Protein AF-A0A1V1NRA4-F1 (afdb_monomer_lite)

Radius of gyration: 25.92 Å; chains: 1; bounding box: 44×81×34 Å

pLDDT: mean 72.94, std 15.08, range [39.19, 91.0]

Structure (mmCIF, N/CA/C/O backbone):
data_AF-A0A1V1NRA4-F1
#
_entry.id   AF-A0A1V1NRA4-F1
#
loop_
_atom_site.group_PDB
_atom_site.id
_atom_site.type_symbol
_atom_site.label_atom_id
_atom_site.label_alt_id
_atom_site.label_comp_id
_atom_site.label_asym_id
_atom_site.label_entity_id
_atom_site.label_seq_id
_atom_site.pdbx_PDB_ins_code
_atom_site.Cartn_x
_atom_site.Cartn_y
_atom_site.Cartn_z
_atom_site.occupancy
_atom_site.B_iso_or_equiv
_atom_site.auth_seq_id
_atom_site.auth_comp_id
_atom_site.auth_asym_id
_atom_site.auth_atom_id
_atom_site.pdbx_PDB_model_num
ATOM 1 N N . THR A 1 1 ? -20.657 -9.765 4.659 1.00 41.69 1 THR A N 1
ATOM 2 C CA . THR A 1 1 ? -19.260 -9.430 4.984 1.00 41.69 1 THR A CA 1
ATOM 3 C C . THR A 1 1 ? -19.082 -7.950 4.766 1.00 41.69 1 THR A C 1
ATOM 5 O O . THR A 1 1 ? -19.119 -7.512 3.626 1.00 41.69 1 THR A O 1
ATOM 8 N N . THR A 1 2 ? -19.030 -7.167 5.837 1.00 48.69 2 THR A N 1
ATOM 9 C CA . THR A 1 2 ? -18.750 -5.729 5.778 1.00 48.69 2 THR A CA 1
ATOM 10 C C . THR A 1 2 ? -17.312 -5.561 5.282 1.00 48.69 2 THR A C 1
ATOM 12 O O . THR A 1 2 ? -16.370 -5.976 5.954 1.00 48.69 2 THR A O 1
ATOM 15 N N . ASN A 1 3 ? -17.136 -5.058 4.057 1.00 56.88 3 ASN A N 1
ATOM 16 C CA . ASN A 1 3 ? -15.810 -4.787 3.501 1.00 56.88 3 ASN A CA 1
ATOM 17 C C . ASN A 1 3 ? -15.254 -3.523 4.164 1.00 56.88 3 ASN A C 1
ATOM 19 O O . ASN A 1 3 ? -15.446 -2.415 3.675 1.00 56.88 3 ASN A O 1
ATOM 23 N N . ASN A 1 4 ? -14.569 -3.698 5.293 1.00 67.88 4 ASN A N 1
ATOM 24 C CA . ASN A 1 4 ? -13.890 -2.620 6.013 1.00 67.88 4 ASN A CA 1
ATOM 25 C C . ASN A 1 4 ? -12.513 -2.357 5.392 1.00 67.88 4 ASN A C 1
ATOM 27 O O . ASN A 1 4 ? -11.487 -2.511 6.049 1.00 67.88 4 ASN A O 1
ATOM 31 N N . SER A 1 5 ? -12.484 -2.073 4.095 1.00 70.75 5 SER A N 1
ATOM 32 C CA . SER A 1 5 ? -11.264 -1.798 3.338 1.00 70.75 5 SER A CA 1
ATOM 33 C C . SER A 1 5 ? -11.210 -0.329 2.948 1.00 70.75 5 SER A C 1
ATOM 35 O O . SER A 1 5 ? -12.235 0.239 2.571 1.00 70.75 5 SER A O 1
ATOM 37 N N . ILE A 1 6 ? -10.024 0.267 2.985 1.00 70.75 6 ILE A N 1
ATOM 38 C CA . ILE A 1 6 ? -9.804 1.642 2.536 1.00 70.75 6 ILE A CA 1
ATOM 39 C C . ILE A 1 6 ? -9.068 1.661 1.199 1.00 70.75 6 ILE A C 1
ATOM 41 O O . ILE A 1 6 ? -8.288 0.758 0.892 1.00 70.75 6 ILE A O 1
ATOM 45 N N . GLU A 1 7 ? -9.310 2.700 0.409 1.00 78.56 7 GLU A N 1
ATOM 46 C CA . GLU A 1 7 ? -8.533 2.967 -0.795 1.00 78.56 7 GLU A CA 1
ATOM 47 C C . GLU A 1 7 ? -7.232 3.686 -0.424 1.00 78.56 7 GLU A C 1
ATOM 49 O O . GLU A 1 7 ? -7.224 4.655 0.338 1.00 78.56 7 GLU A O 1
ATOM 54 N N . LEU A 1 8 ? -6.125 3.194 -0.963 1.00 69.94 8 LEU A N 1
ATOM 55 C CA . LEU A 1 8 ? -4.792 3.748 -0.800 1.00 69.94 8 LEU A CA 1
ATOM 56 C C . LEU A 1 8 ? -4.343 4.305 -2.152 1.00 69.94 8 LEU A C 1
ATOM 58 O O . LEU A 1 8 ? -4.132 3.543 -3.097 1.00 69.94 8 LEU A O 1
ATOM 62 N N . THR A 1 9 ? -4.184 5.625 -2.243 1.00 73.00 9 THR A N 1
ATOM 63 C CA . THR A 1 9 ? -3.549 6.280 -3.394 1.00 73.00 9 THR A CA 1
ATOM 64 C C . THR A 1 9 ? -2.052 6.377 -3.149 1.00 73.00 9 THR A C 1
ATOM 66 O O . THR A 1 9 ? -1.624 6.826 -2.083 1.00 73.00 9 THR A O 1
ATOM 69 N N . MET A 1 10 ? -1.245 5.953 -4.119 1.00 68.81 10 MET A N 1
ATOM 70 C CA . MET A 1 10 ? 0.206 5.888 -3.954 1.00 68.81 10 MET A CA 1
ATOM 71 C C . MET A 1 10 ? 0.943 6.560 -5.107 1.00 68.81 10 MET A C 1
ATOM 73 O O . MET A 1 10 ? 0.528 6.487 -6.257 1.00 68.81 10 MET A O 1
ATOM 77 N N . GLU A 1 11 ? 2.089 7.170 -4.812 1.00 67.69 11 GLU A N 1
ATOM 78 C CA . GLU A 1 11 ? 2.968 7.770 -5.822 1.00 67.69 11 GLU A CA 1
ATOM 79 C C . GLU A 1 11 ? 4.388 7.185 -5.764 1.00 67.69 11 GLU A C 1
ATOM 81 O O . GLU A 1 11 ? 5.350 7.921 -5.545 1.00 67.69 11 GLU A O 1
ATOM 86 N N . PRO A 1 12 ? 4.576 5.864 -5.940 1.00 64.12 12 PRO A N 1
ATOM 87 C CA . PRO A 1 12 ? 5.920 5.339 -6.092 1.00 64.12 12 PRO A CA 1
ATOM 88 C C . PRO A 1 12 ? 6.439 5.753 -7.475 1.00 64.12 12 PRO A C 1
ATOM 90 O O . PRO A 1 12 ? 5.897 5.328 -8.495 1.00 64.12 12 PRO A O 1
ATOM 93 N N . SER A 1 13 ? 7.458 6.613 -7.528 1.00 66.06 13 SER A N 1
ATOM 94 C CA . SER A 1 13 ? 8.048 7.056 -8.799 1.00 66.06 13 SER A CA 1
ATOM 95 C C . SER A 1 13 ? 8.687 5.903 -9.574 1.00 66.06 13 SER A C 1
ATOM 97 O O . SER A 1 13 ? 8.600 5.893 -10.798 1.00 66.06 13 SER A O 1
ATOM 99 N N . ASP A 1 14 ? 9.255 4.923 -8.860 1.00 73.75 14 ASP A N 1
ATOM 100 C CA . ASP A 1 14 ? 10.144 3.906 -9.440 1.00 73.75 14 ASP A CA 1
ATOM 101 C C . ASP A 1 14 ? 9.870 2.468 -8.952 1.00 73.75 14 ASP A C 1
ATOM 103 O O . ASP A 1 14 ? 10.647 1.558 -9.238 1.00 73.75 14 ASP A O 1
ATOM 107 N N . ALA A 1 15 ? 8.793 2.231 -8.194 1.00 81.75 15 ALA A N 1
ATOM 108 C CA . ALA A 1 15 ? 8.470 0.876 -7.744 1.00 81.75 15 ALA A CA 1
ATOM 109 C C . ALA A 1 15 ? 7.729 0.088 -8.833 1.00 81.75 15 ALA A C 1
ATOM 111 O O . ALA A 1 15 ? 6.862 0.624 -9.519 1.00 81.75 15 ALA A O 1
ATOM 112 N N . ASP A 1 16 ? 8.049 -1.199 -8.939 1.00 86.44 16 ASP A N 1
ATOM 113 C CA . ASP A 1 16 ? 7.441 -2.153 -9.875 1.00 86.44 16 ASP A CA 1
ATOM 114 C C . ASP A 1 16 ? 6.417 -3.048 -9.162 1.00 86.44 16 ASP A C 1
ATOM 116 O O . ASP A 1 16 ? 5.312 -3.302 -9.652 1.00 86.44 16 ASP A O 1
ATOM 120 N N . GLN A 1 17 ? 6.768 -3.472 -7.947 1.00 90.88 17 GLN A N 1
ATOM 121 C CA . GLN A 1 17 ? 5.946 -4.334 -7.117 1.00 90.88 17 GLN A CA 1
ATOM 122 C C . GLN A 1 17 ? 5.589 -3.660 -5.798 1.00 90.88 17 GLN A C 1
ATOM 124 O O . GLN A 1 17 ? 6.332 -2.846 -5.242 1.00 90.88 17 GLN A O 1
ATOM 129 N N . ILE A 1 18 ? 4.446 -4.068 -5.272 1.00 89.94 18 ILE A N 1
ATOM 130 C CA . ILE A 1 18 ? 3.896 -3.603 -4.016 1.00 89.94 18 ILE A CA 1
ATOM 131 C C . ILE A 1 18 ? 3.384 -4.765 -3.179 1.00 89.94 18 ILE A C 1
ATOM 133 O O . ILE A 1 18 ? 2.929 -5.785 -3.693 1.00 89.94 18 ILE A O 1
ATOM 137 N N . CYS A 1 19 ? 3.429 -4.586 -1.870 1.00 91.00 19 CYS A N 1
ATOM 138 C CA . CYS A 1 19 ? 2.836 -5.490 -0.916 1.00 91.00 19 CYS A CA 1
ATOM 139 C C . CYS A 1 19 ? 2.266 -4.718 0.269 1.00 91.00 19 CYS A C 1
ATOM 141 O O . CYS A 1 19 ? 2.879 -3.770 0.759 1.00 91.00 19 CYS A O 1
ATOM 143 N N . ILE A 1 20 ? 1.086 -5.132 0.722 1.00 89.94 20 ILE A N 1
ATOM 144 C CA . ILE A 1 20 ? 0.384 -4.515 1.844 1.00 89.94 20 ILE A CA 1
ATOM 145 C C . ILE A 1 20 ? 0.306 -5.542 2.969 1.00 89.94 20 ILE A C 1
ATOM 147 O O . ILE A 1 20 ? -0.224 -6.637 2.784 1.00 89.94 20 ILE A O 1
ATOM 151 N N . LEU A 1 21 ? 0.820 -5.173 4.136 1.00 90.50 21 LEU A N 1
ATOM 152 C CA . LEU A 1 21 ? 0.760 -5.958 5.360 1.00 90.50 21 LEU A CA 1
ATOM 153 C C . LEU A 1 21 ? -0.075 -5.215 6.404 1.00 90.50 21 LEU A C 1
ATOM 155 O O . LEU A 1 21 ? -0.029 -3.988 6.502 1.00 90.50 21 LEU A O 1
ATOM 159 N N . LEU A 1 22 ? -0.828 -5.968 7.201 1.00 89.94 22 LEU A N 1
ATOM 160 C CA . LEU A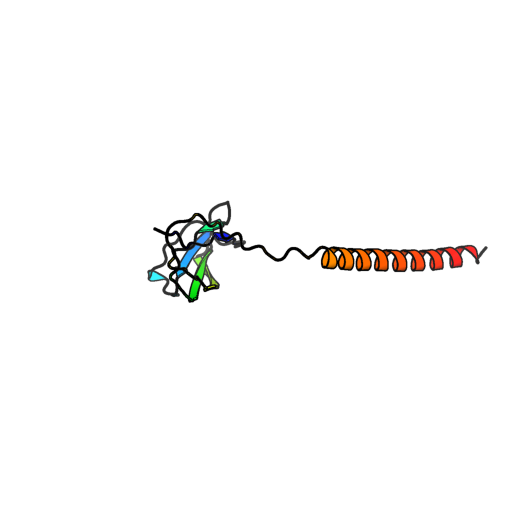 1 22 ? -1.682 -5.435 8.257 1.00 89.94 22 LEU A CA 1
ATOM 161 C C . LEU A 1 22 ? -1.157 -5.880 9.622 1.00 89.94 22 LEU A C 1
ATOM 163 O O . LEU A 1 22 ? -0.986 -7.075 9.853 1.00 89.94 22 LEU A O 1
ATOM 167 N N . ASN A 1 23 ? -0.918 -4.926 10.521 1.00 87.56 23 ASN A N 1
ATOM 168 C CA . ASN A 1 23 ? -0.438 -5.131 11.894 1.00 87.56 23 ASN A CA 1
ATOM 169 C C . ASN A 1 23 ? 0.859 -5.957 11.993 1.00 87.56 23 ASN A C 1
ATOM 171 O O . ASN A 1 23 ? 1.158 -6.542 13.033 1.00 87.56 23 ASN A O 1
ATOM 175 N N . THR A 1 24 ? 1.626 -6.037 10.905 1.00 87.50 24 THR A N 1
ATOM 176 C CA . THR A 1 24 ? 2.872 -6.795 10.835 1.00 87.50 24 THR A CA 1
ATOM 177 C C . THR A 1 24 ? 3.806 -6.230 9.776 1.00 87.50 24 THR A C 1
ATOM 179 O O . THR A 1 24 ? 3.371 -5.657 8.778 1.00 87.50 24 THR A O 1
ATOM 182 N N . THR A 1 25 ? 5.100 -6.440 9.985 1.00 87.62 25 THR A N 1
ATOM 183 C CA . THR A 1 25 ? 6.176 -6.149 9.031 1.00 87.62 25 THR A CA 1
ATOM 184 C C . THR A 1 25 ? 6.845 -7.423 8.512 1.00 87.62 25 THR A C 1
ATOM 186 O O . THR A 1 25 ? 7.881 -7.347 7.851 1.00 87.62 25 THR A O 1
ATOM 189 N N . ASN A 1 26 ? 6.282 -8.603 8.809 1.00 89.88 26 ASN A N 1
ATOM 190 C CA . ASN A 1 26 ? 6.831 -9.867 8.333 1.00 89.88 26 ASN A CA 1
ATOM 191 C C . ASN A 1 26 ? 6.707 -9.965 6.804 1.00 89.88 26 ASN A C 1
ATOM 193 O O . ASN A 1 26 ? 5.617 -10.125 6.266 1.00 89.88 26 ASN A O 1
ATOM 197 N N . GLN A 1 27 ? 7.837 -9.900 6.104 1.00 88.19 27 GLN A N 1
ATOM 198 C CA . GLN A 1 27 ? 7.876 -9.945 4.643 1.00 88.19 27 GLN A CA 1
ATOM 199 C C . GLN A 1 27 ? 7.624 -11.348 4.072 1.00 88.19 27 GLN A C 1
ATOM 201 O O . GLN A 1 27 ? 7.396 -11.481 2.876 1.00 88.19 27 GLN A O 1
ATOM 206 N N . GLU A 1 28 ? 7.630 -12.403 4.887 1.00 88.75 28 GLU A N 1
ATOM 207 C CA . GLU A 1 28 ? 7.318 -13.761 4.418 1.00 88.75 28 GLU A CA 1
ATOM 208 C C . GLU A 1 28 ? 5.830 -13.935 4.097 1.00 88.75 28 GLU A C 1
ATOM 210 O O . GLU A 1 28 ? 5.466 -14.736 3.239 1.00 88.75 28 GLU A O 1
ATOM 215 N N . THR A 1 29 ? 4.957 -13.159 4.747 1.00 86.94 29 THR A N 1
ATOM 216 C CA . THR A 1 29 ? 3.507 -13.166 4.484 1.00 86.94 29 THR A CA 1
ATOM 217 C C . THR A 1 29 ? 3.118 -12.243 3.329 1.00 86.94 29 THR A C 1
ATOM 219 O O . THR A 1 29 ? 1.938 -12.021 3.056 1.00 86.94 29 THR A O 1
ATOM 222 N N . CYS A 1 30 ? 4.117 -11.683 2.656 1.00 90.06 30 CYS A N 1
ATOM 223 C CA . CYS A 1 30 ? 3.958 -10.646 1.667 1.00 90.06 30 CYS A CA 1
ATOM 224 C C . CYS A 1 30 ? 3.521 -11.229 0.325 1.00 90.06 30 CYS A C 1
ATOM 226 O O . CYS A 1 30 ? 4.262 -11.957 -0.337 1.00 90.06 30 CYS A O 1
ATOM 228 N N . ASN A 1 31 ? 2.307 -10.879 -0.091 1.00 89.69 31 ASN A N 1
ATOM 229 C CA . ASN A 1 31 ? 1.806 -11.210 -1.415 1.00 89.69 31 ASN A CA 1
ATOM 230 C C . ASN A 1 31 ? 2.125 -10.057 -2.372 1.00 89.69 31 ASN A C 1
ATOM 232 O O . ASN A 1 31 ? 1.362 -9.094 -2.459 1.00 89.69 31 ASN A O 1
ATOM 236 N N . TRP A 1 32 ? 3.281 -10.139 -3.031 1.00 90.88 32 TRP A N 1
ATOM 237 C CA . TRP A 1 32 ? 3.743 -9.126 -3.978 1.00 90.88 32 TRP A CA 1
ATOM 238 C C . TRP A 1 32 ? 2.843 -9.056 -5.209 1.00 90.88 32 TRP A C 1
ATOM 240 O O . TRP A 1 32 ? 2.557 -10.066 -5.851 1.00 90.88 32 TRP A O 1
ATOM 250 N N . GLN A 1 33 ? 2.436 -7.843 -5.557 1.00 90.38 33 GLN A N 1
ATOM 251 C CA . GLN A 1 33 ? 1.576 -7.543 -6.694 1.00 90.38 33 GLN A CA 1
ATOM 252 C C . GLN A 1 33 ? 2.230 -6.468 -7.552 1.00 90.38 33 GLN A C 1
ATOM 254 O O . GLN A 1 33 ? 2.950 -5.615 -7.040 1.00 90.38 33 GLN A O 1
ATOM 259 N N . THR A 1 34 ? 1.982 -6.492 -8.856 1.00 89.56 34 THR A N 1
ATOM 260 C CA . THR A 1 34 ? 2.372 -5.387 -9.737 1.00 89.56 34 THR A CA 1
ATOM 261 C C . THR A 1 34 ? 1.536 -4.155 -9.407 1.00 89.56 34 THR A C 1
ATOM 263 O O . THR A 1 34 ? 0.347 -4.268 -9.100 1.00 89.56 34 THR A O 1
ATOM 266 N N . ILE A 1 35 ? 2.149 -2.976 -9.466 1.00 85.19 35 ILE A N 1
ATOM 267 C CA . ILE A 1 35 ? 1.440 -1.723 -9.197 1.00 85.19 35 ILE A CA 1
ATOM 268 C C . ILE A 1 35 ? 0.432 -1.448 -10.329 1.00 85.19 35 ILE A C 1
ATOM 270 O O . ILE A 1 35 ? 0.826 -1.419 -11.496 1.00 85.19 35 ILE A O 1
ATOM 274 N N . PRO A 1 36 ? -0.865 -1.244 -10.02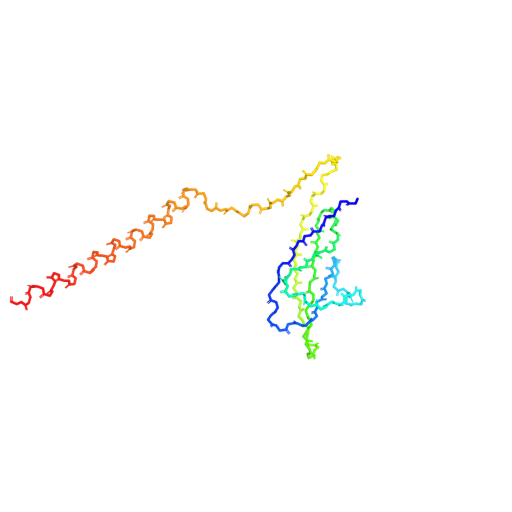2 1.00 82.69 36 PRO A N 1
ATOM 275 C CA . PRO A 1 36 ? -1.868 -0.952 -11.041 1.00 82.69 36 PRO A CA 1
ATOM 276 C C . PRO A 1 36 ? -1.664 0.447 -11.636 1.00 82.69 36 PRO A C 1
ATOM 278 O O . PRO A 1 36 ? -1.268 1.378 -10.933 1.00 82.69 36 PRO A O 1
ATOM 281 N N . GLU A 1 37 ? -2.014 0.630 -12.913 1.00 79.00 37 GLU A N 1
ATOM 282 C CA . GLU A 1 37 ? -1.911 1.929 -13.604 1.00 79.00 37 GLU A CA 1
ATOM 283 C C . GLU A 1 37 ? -2.714 3.041 -12.912 1.00 79.00 37 GLU A C 1
ATOM 285 O O . GLU A 1 37 ? -2.298 4.198 -12.914 1.00 79.00 37 GLU A O 1
ATOM 290 N N . SER A 1 38 ? -3.838 2.690 -12.274 1.00 78.81 38 SER A N 1
ATOM 291 C CA . SER A 1 38 ? -4.663 3.627 -11.503 1.00 78.81 38 SER A CA 1
ATOM 292 C C . SER A 1 38 ? -3.964 4.162 -10.254 1.00 78.81 38 SER A C 1
ATOM 294 O O . SER A 1 38 ? -4.405 5.166 -9.702 1.00 78.81 38 SER A O 1
ATOM 296 N N . ARG A 1 39 ? -2.895 3.493 -9.794 1.00 76.62 39 ARG A N 1
ATOM 297 C CA . ARG A 1 39 ? -2.187 3.763 -8.532 1.00 76.62 39 ARG A CA 1
ATOM 298 C C . ARG A 1 39 ? -3.085 3.762 -7.293 1.00 76.62 39 ARG A C 1
ATOM 300 O O . ARG A 1 39 ? -2.757 4.366 -6.270 1.00 76.62 39 ARG A O 1
ATOM 307 N N . THR A 1 40 ? -4.209 3.062 -7.393 1.00 77.62 40 THR A N 1
ATOM 308 C CA . THR A 1 40 ? -5.187 2.882 -6.326 1.00 77.62 40 THR A CA 1
ATOM 309 C C . THR A 1 40 ? -5.238 1.412 -5.943 1.00 77.62 40 THR A C 1
ATOM 311 O O . THR A 1 40 ? -5.358 0.533 -6.798 1.00 77.62 40 THR A O 1
ATOM 314 N N . LEU A 1 41 ? -5.100 1.136 -4.649 1.00 78.69 41 LEU A N 1
ATOM 315 C CA . LEU A 1 41 ? -5.128 -0.213 -4.090 1.00 78.69 41 LEU A CA 1
ATOM 316 C C . LEU A 1 41 ? -6.117 -0.269 -2.936 1.00 78.69 41 LEU A C 1
ATOM 318 O O . LEU A 1 41 ? -6.225 0.669 -2.152 1.00 78.69 41 LEU A O 1
ATOM 322 N N . ILE A 1 42 ? -6.817 -1.389 -2.818 1.00 79.31 42 ILE A N 1
ATOM 323 C CA . ILE A 1 42 ? -7.744 -1.632 -1.717 1.00 79.31 42 ILE A CA 1
ATOM 324 C C . ILE A 1 42 ? -6.992 -2.352 -0.600 1.00 79.31 42 ILE A C 1
ATOM 326 O O . ILE A 1 42 ? -6.347 -3.376 -0.838 1.00 79.31 42 ILE A O 1
ATOM 330 N N . SER A 1 43 ? -7.053 -1.812 0.617 1.00 79.44 43 SER A N 1
ATOM 331 C CA . SER A 1 43 ? -6.441 -2.451 1.780 1.00 79.44 43 SER A CA 1
ATOM 332 C C . SER A 1 43 ? -7.119 -3.791 2.100 1.00 79.44 43 SER A C 1
ATOM 334 O O . SER A 1 43 ? -8.307 -3.970 1.818 1.00 79.44 43 SER A O 1
ATOM 336 N N . PRO A 1 44 ? -6.421 -4.718 2.781 1.00 78.12 44 PRO A N 1
ATOM 337 C CA . PRO A 1 44 ? -7.076 -5.841 3.442 1.00 78.12 44 PRO A CA 1
ATOM 338 C C . PRO A 1 44 ? -8.179 -5.368 4.401 1.00 78.12 44 PRO A C 1
ATOM 340 O O . PRO A 1 44 ? -8.176 -4.215 4.846 1.00 78.12 44 PRO A O 1
ATOM 343 N N . THR A 1 45 ? -9.110 -6.265 4.733 1.00 83.31 45 THR A N 1
ATOM 344 C CA . THR A 1 45 ? -10.184 -5.988 5.694 1.00 83.31 45 THR A CA 1
ATOM 345 C C . THR A 1 45 ? -9.600 -5.613 7.053 1.00 83.31 45 THR A C 1
ATOM 347 O O . THR A 1 45 ? -8.841 -6.381 7.645 1.00 83.31 45 THR A O 1
ATOM 350 N N . LEU A 1 46 ? -9.970 -4.435 7.544 1.00 83.62 46 LEU A N 1
ATOM 351 C CA . LEU A 1 46 ? -9.523 -3.898 8.820 1.00 83.62 46 LEU A CA 1
ATOM 352 C C . LEU A 1 46 ? -10.390 -4.443 9.965 1.00 83.62 46 LEU A C 1
ATOM 354 O O . LEU A 1 46 ? -11.611 -4.586 9.832 1.00 83.62 46 LEU A O 1
ATOM 358 N N . SER A 1 47 ? -9.752 -4.751 11.095 1.00 81.94 47 SER A N 1
ATOM 359 C CA . SER A 1 47 ? -10.447 -5.108 12.338 1.00 81.94 47 SER A CA 1
ATOM 360 C C . SER A 1 47 ? -10.955 -3.861 13.062 1.00 81.94 47 SER A C 1
ATOM 362 O O . SER A 1 47 ? -10.452 -2.767 12.831 1.00 81.94 47 SER A O 1
ATOM 364 N N . THR A 1 48 ? -11.925 -3.999 13.967 1.00 82.00 48 THR A N 1
ATOM 365 C CA . THR A 1 48 ? -12.324 -2.885 14.842 1.00 82.00 48 THR A CA 1
ATOM 366 C C . THR A 1 48 ? -11.141 -2.400 15.682 1.00 82.00 48 THR A C 1
ATOM 368 O O . THR A 1 48 ? -10.394 -3.209 16.233 1.00 82.00 48 THR A O 1
ATOM 371 N N . GLY A 1 49 ? -11.006 -1.084 15.821 1.00 80.25 49 GLY A N 1
ATOM 372 C CA . GLY A 1 49 ? -9.950 -0.423 16.577 1.00 80.25 49 GLY A CA 1
ATOM 373 C C . GLY A 1 49 ? -8.776 0.016 15.703 1.00 80.25 49 GLY A C 1
ATOM 374 O O . GLY A 1 49 ? -8.930 0.331 14.522 1.00 80.25 49 GLY A O 1
ATOM 375 N N . ASN A 1 50 ? -7.592 0.074 16.308 1.00 84.38 50 ASN A N 1
ATOM 376 C CA . ASN A 1 50 ? -6.384 0.551 15.646 1.00 84.38 50 ASN A CA 1
ATOM 377 C C . ASN A 1 50 ? -5.781 -0.524 14.747 1.00 84.38 50 ASN A C 1
ATOM 379 O O . ASN A 1 50 ? -5.415 -1.605 15.204 1.00 84.38 50 ASN A O 1
ATOM 383 N N . ASN A 1 51 ? -5.614 -0.174 13.479 1.00 85.12 51 ASN A N 1
ATOM 384 C CA . ASN A 1 51 ? -4.945 -0.983 12.480 1.00 85.12 51 ASN A CA 1
ATOM 385 C C . ASN A 1 51 ? -3.728 -0.229 11.959 1.00 85.12 51 ASN A C 1
ATOM 387 O O . ASN A 1 51 ? -3.816 0.938 11.583 1.00 85.12 51 ASN A O 1
ATOM 391 N N . GLN A 1 52 ? -2.594 -0.905 11.902 1.00 88.88 52 GLN A N 1
ATOM 392 C CA . GLN A 1 52 ? -1.382 -0.389 11.300 1.00 88.88 52 GLN A CA 1
ATOM 393 C C . GLN A 1 52 ? -1.188 -1.040 9.936 1.00 88.88 52 GLN A C 1
ATOM 395 O O . GLN A 1 52 ? -0.978 -2.246 9.827 1.00 88.88 52 GLN A O 1
ATOM 400 N N . ILE A 1 53 ? -1.265 -0.237 8.885 1.00 89.50 53 ILE A N 1
ATOM 401 C CA . ILE A 1 53 ? -1.014 -0.675 7.518 1.00 89.50 53 ILE A CA 1
ATOM 402 C C . ILE A 1 53 ? 0.454 -0.409 7.213 1.00 89.50 53 ILE A C 1
ATOM 404 O O . ILE A 1 53 ? 0.937 0.711 7.383 1.00 89.50 53 ILE A O 1
ATOM 408 N N . HIS A 1 54 ? 1.152 -1.430 6.736 1.00 89.88 54 HIS A N 1
ATOM 409 C CA . HIS A 1 54 ? 2.501 -1.327 6.203 1.00 89.88 54 HIS A CA 1
ATOM 410 C C . HIS A 1 54 ? 2.459 -1.592 4.705 1.00 89.88 54 HIS A C 1
ATOM 412 O O . HIS A 1 54 ? 1.863 -2.565 4.250 1.00 89.88 54 HIS A O 1
ATOM 418 N N . VAL A 1 55 ? 3.106 -0.728 3.939 1.00 88.88 55 VAL A N 1
ATOM 419 C CA . VAL A 1 55 ? 3.212 -0.845 2.490 1.00 88.88 55 VAL A CA 1
ATOM 420 C C . VAL A 1 55 ? 4.681 -0.984 2.150 1.00 88.88 55 VAL A C 1
ATOM 422 O O . VAL A 1 55 ? 5.480 -0.119 2.506 1.00 88.88 55 VAL A O 1
ATOM 425 N N . LEU A 1 56 ? 5.028 -2.070 1.470 1.00 90.19 56 LEU A N 1
ATOM 426 C CA . LEU A 1 56 ? 6.358 -2.298 0.932 1.00 90.19 56 LEU A CA 1
ATOM 427 C C . LEU A 1 56 ? 6.339 -2.069 -0.572 1.00 90.19 56 LEU A C 1
ATOM 429 O O . LEU A 1 56 ? 5.455 -2.556 -1.274 1.00 90.19 56 LEU A O 1
ATOM 433 N N . PHE A 1 57 ? 7.347 -1.358 -1.049 1.00 89.69 57 PHE A N 1
ATOM 434 C CA . PHE A 1 57 ? 7.587 -1.073 -2.452 1.00 89.69 57 PHE A CA 1
ATOM 435 C C . PHE A 1 57 ? 8.878 -1.756 -2.861 1.00 89.69 57 PHE A C 1
ATOM 437 O O . PHE A 1 57 ? 9.864 -1.669 -2.129 1.00 89.69 57 PHE A O 1
ATOM 444 N N . LYS A 1 58 ? 8.883 -2.401 -4.021 1.00 90.94 58 LYS A N 1
ATOM 445 C CA . LYS A 1 58 ? 10.071 -3.030 -4.587 1.00 90.94 58 LYS A CA 1
ATOM 446 C C . LYS A 1 58 ? 10.244 -2.582 -6.029 1.00 90.94 58 LYS A C 1
ATOM 448 O O . LYS A 1 58 ? 9.300 -2.652 -6.813 1.00 90.94 58 LYS A O 1
ATOM 453 N N . ASP A 1 59 ? 11.428 -2.091 -6.367 1.00 88.69 59 ASP A N 1
ATOM 454 C CA . ASP A 1 59 ? 11.756 -1.709 -7.742 1.00 88.69 59 ASP A CA 1
ATOM 455 C C . ASP A 1 59 ? 12.228 -2.915 -8.578 1.00 88.69 59 ASP A C 1
ATOM 457 O O . ASP A 1 59 ? 12.434 -4.021 -8.066 1.00 88.69 59 ASP A O 1
ATOM 461 N N . MET A 1 60 ? 12.428 -2.698 -9.880 1.00 87.00 60 MET A N 1
ATOM 462 C CA . MET A 1 60 ? 12.940 -3.732 -10.792 1.00 87.00 60 MET A CA 1
ATOM 463 C C . MET A 1 60 ? 14.356 -4.216 -10.438 1.00 87.00 60 MET A C 1
ATOM 465 O O . MET A 1 60 ? 14.730 -5.334 -10.791 1.00 87.00 60 MET A O 1
ATOM 469 N N . ALA A 1 61 ? 15.153 -3.386 -9.759 1.00 88.00 61 ALA A N 1
ATOM 470 C CA . ALA A 1 61 ? 16.492 -3.740 -9.291 1.00 88.00 61 ALA A CA 1
ATOM 471 C C . ALA A 1 61 ? 16.462 -4.535 -7.969 1.00 88.00 61 ALA A C 1
ATOM 473 O O . ALA A 1 61 ? 17.496 -5.033 -7.524 1.00 88.00 61 ALA A O 1
ATOM 474 N N . GLY A 1 62 ? 15.284 -4.690 -7.359 1.00 85.56 62 GLY A N 1
ATOM 475 C CA . GLY A 1 62 ? 15.078 -5.372 -6.089 1.00 85.56 62 GLY A CA 1
ATOM 476 C C . GLY A 1 62 ? 15.312 -4.501 -4.853 1.00 85.56 62 GLY A C 1
ATOM 477 O O . GLY A 1 62 ? 15.285 -5.043 -3.745 1.00 85.56 62 GLY A O 1
ATOM 478 N N . ASN A 1 63 ? 15.514 -3.188 -4.997 1.00 86.38 63 ASN A N 1
ATOM 479 C CA . ASN A 1 63 ? 15.574 -2.283 -3.853 1.00 86.38 63 ASN A CA 1
ATOM 480 C C . ASN A 1 63 ? 14.186 -2.168 -3.227 1.00 86.38 63 ASN A C 1
ATOM 482 O O . ASN A 1 63 ? 13.180 -2.067 -3.930 1.00 86.38 63 ASN A O 1
ATOM 486 N N . MET A 1 64 ? 14.143 -2.164 -1.896 1.00 89.62 64 MET A N 1
ATOM 487 C CA . MET A 1 64 ? 12.899 -2.113 -1.138 1.00 89.62 64 MET A CA 1
ATOM 488 C C . MET A 1 64 ? 12.794 -0.829 -0.323 1.00 89.62 64 MET A C 1
ATOM 490 O O . MET A 1 64 ? 13.764 -0.393 0.296 1.00 89.62 64 MET A O 1
ATOM 494 N N . ASN A 1 65 ? 11.595 -0.257 -0.285 1.00 86.94 65 ASN A N 1
ATOM 495 C CA . ASN A 1 65 ? 11.238 0.852 0.591 1.00 86.94 65 ASN A CA 1
ATOM 496 C C . ASN A 1 65 ? 9.932 0.525 1.328 1.00 86.94 65 ASN A C 1
ATOM 498 O O . ASN A 1 65 ? 9.150 -0.305 0.863 1.00 86.94 65 ASN A O 1
ATOM 502 N N . GLN A 1 66 ? 9.689 1.160 2.471 1.00 87.75 66 GLN A N 1
ATOM 503 C CA . GLN A 1 66 ? 8.491 0.931 3.271 1.00 87.75 66 GLN A CA 1
ATOM 504 C C . GLN A 1 66 ? 7.843 2.241 3.717 1.00 87.75 66 GLN A C 1
ATOM 506 O O . GLN A 1 66 ? 8.522 3.201 4.081 1.00 87.75 66 GLN A O 1
ATOM 511 N N . ALA A 1 67 ? 6.518 2.242 3.758 1.00 86.44 67 ALA A N 1
ATOM 512 C CA . ALA A 1 67 ? 5.705 3.277 4.377 1.00 86.44 67 ALA A CA 1
ATOM 513 C C . ALA A 1 67 ? 4.710 2.626 5.342 1.00 86.44 67 ALA A C 1
ATOM 515 O O . ALA A 1 67 ? 4.349 1.460 5.182 1.00 86.44 67 ALA A O 1
ATOM 516 N N . SER A 1 68 ? 4.258 3.364 6.351 1.00 87.56 68 SER A N 1
ATOM 517 C CA . SER A 1 68 ? 3.212 2.887 7.251 1.00 87.56 68 SER A CA 1
ATOM 518 C C . SER A 1 68 ? 2.199 3.973 7.573 1.00 87.56 68 SER A C 1
ATOM 520 O O . SER A 1 68 ? 2.510 5.166 7.561 1.00 87.56 68 SER A O 1
ATOM 522 N N . HIS A 1 69 ? 0.970 3.547 7.844 1.00 85.56 69 HIS A N 1
ATOM 523 C CA . HIS A 1 69 ? -0.124 4.429 8.212 1.00 85.56 69 HIS A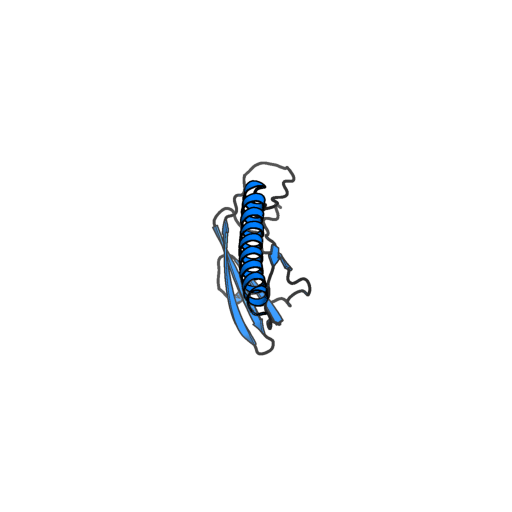 CA 1
ATOM 524 C C . HIS A 1 69 ? -1.022 3.762 9.251 1.00 85.56 69 HIS A C 1
ATOM 526 O O . HIS A 1 69 ? -1.312 2.570 9.154 1.00 85.56 69 HIS A O 1
ATOM 532 N N . ASN A 1 70 ? -1.467 4.534 10.240 1.00 84.56 70 ASN A N 1
ATOM 533 C CA . ASN A 1 70 ? -2.378 4.054 11.270 1.00 84.56 70 ASN A CA 1
ATOM 534 C C . ASN A 1 70 ? -3.801 4.462 10.899 1.00 84.56 70 ASN A C 1
ATOM 536 O O . ASN A 1 70 ? -4.054 5.629 10.610 1.00 84.56 70 ASN A O 1
ATOM 540 N N . VAL A 1 71 ? -4.716 3.502 10.937 1.00 83.56 71 VAL A N 1
ATOM 541 C CA . VAL A 1 71 ? -6.128 3.678 10.609 1.00 83.56 71 VAL A CA 1
ATOM 542 C C . VAL A 1 71 ? -6.952 3.164 11.778 1.00 83.56 71 VAL A C 1
ATOM 544 O O . VAL A 1 71 ? -6.832 2.005 12.174 1.00 83.56 71 VAL A O 1
ATOM 547 N N . GLU A 1 72 ? -7.790 4.027 12.334 1.00 82.25 72 GLU A N 1
ATOM 548 C CA . GLU A 1 72 ? -8.752 3.652 13.364 1.00 82.25 72 GLU A CA 1
ATOM 549 C C . GLU A 1 72 ? -10.086 3.298 12.696 1.00 82.25 72 GLU A C 1
ATOM 551 O O . GLU A 1 72 ? -10.680 4.120 11.995 1.00 82.25 72 GLU A O 1
ATOM 556 N N . CYS A 1 73 ? -10.544 2.058 12.880 1.00 77.69 73 CYS A N 1
ATOM 557 C CA . CYS A 1 73 ? -11.807 1.565 12.338 1.00 77.69 73 CYS A CA 1
ATOM 558 C C . CYS A 1 73 ? -12.836 1.380 13.449 1.00 77.69 73 CYS A C 1
ATOM 560 O O . CYS A 1 73 ? -12.726 0.467 14.265 1.00 77.69 73 CYS A O 1
ATOM 562 N N . ASN A 1 74 ? -13.887 2.194 13.433 1.00 75.19 74 ASN A N 1
ATOM 563 C CA . ASN A 1 74 ? -15.022 2.040 14.335 1.00 75.19 74 ASN A CA 1
ATOM 564 C C . ASN A 1 74 ? -16.125 1.249 13.631 1.00 75.19 74 ASN A C 1
ATOM 566 O O . ASN A 1 74 ? -16.882 1.805 12.839 1.00 75.19 74 ASN A O 1
ATOM 570 N N . LEU A 1 75 ? -16.199 -0.056 13.904 1.00 66.69 75 LEU A N 1
ATOM 571 C CA . LEU A 1 75 ? -17.342 -0.872 13.504 1.00 66.69 75 LEU A CA 1
ATOM 572 C C . LEU A 1 75 ? -18.436 -0.674 14.550 1.00 66.69 75 LEU A C 1
ATOM 574 O O . LEU A 1 75 ? -18.377 -1.269 15.624 1.00 66.69 75 LEU A O 1
ATOM 578 N N . SER A 1 76 ? -19.399 0.202 14.265 1.00 61.41 76 SER A N 1
ATOM 579 C CA . SER A 1 76 ? -20.654 0.211 15.011 1.00 61.41 76 SER A CA 1
ATOM 580 C C . SER A 1 76 ? -21.382 -1.093 14.705 1.00 61.41 76 SER A C 1
ATOM 582 O O . SER A 1 76 ? -21.640 -1.410 13.543 1.00 61.41 76 SER A O 1
ATOM 584 N N . GLU A 1 77 ? -21.661 -1.869 15.747 1.00 55.44 77 GLU A N 1
ATOM 585 C CA . GLU A 1 77 ? -22.470 -3.083 15.693 1.00 55.44 77 GLU A CA 1
ATOM 586 C C . GLU A 1 77 ? -23.941 -2.682 15.514 1.00 55.44 77 GLU A C 1
ATOM 588 O O . GLU A 1 77 ? -24.755 -2.844 16.409 1.00 55.44 77 GLU A O 1
ATOM 593 N N . ASP A 1 78 ? -24.262 -2.088 14.367 1.00 47.25 78 ASP A N 1
ATOM 594 C CA . ASP A 1 78 ? -25.627 -1.782 13.964 1.00 47.25 78 ASP A CA 1
ATOM 595 C C . ASP A 1 78 ? -25.891 -2.448 12.615 1.00 47.25 78 ASP A C 1
ATOM 597 O O . ASP A 1 78 ? -25.139 -2.317 11.644 1.00 47.25 78 ASP A O 1
ATOM 601 N N . GLU A 1 79 ? -26.956 -3.241 12.601 1.00 48.56 79 GLU A N 1
ATOM 602 C CA . GLU A 1 79 ? -27.458 -3.960 11.446 1.00 48.56 79 GLU A CA 1
ATOM 603 C C . GLU A 1 79 ? -27.651 -3.044 10.227 1.00 48.56 79 GLU A C 1
ATOM 605 O O . GLU A 1 79 ? -28.091 -1.903 10.336 1.00 48.56 79 GLU A O 1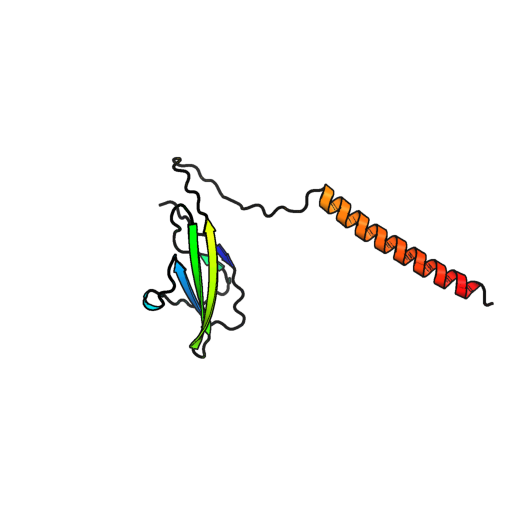
ATOM 610 N N . ALA A 1 80 ? -27.361 -3.603 9.049 1.00 47.75 80 ALA A N 1
ATOM 611 C CA . ALA A 1 80 ? -27.921 -3.241 7.750 1.00 47.75 80 ALA A CA 1
ATOM 612 C C . ALA A 1 80 ? -28.367 -1.777 7.565 1.00 47.75 80 ALA A C 1
ATOM 614 O O . ALA A 1 80 ? -29.548 -1.472 7.662 1.00 47.75 80 ALA A O 1
ATOM 615 N N . THR A 1 81 ? -27.466 -0.893 7.142 1.00 39.19 81 THR A N 1
ATOM 616 C CA . THR A 1 81 ? -27.823 0.180 6.199 1.00 39.19 81 THR A CA 1
ATOM 617 C C . THR A 1 81 ? -26.580 0.661 5.458 1.00 39.19 81 THR A C 1
ATOM 619 O O . THR A 1 81 ? -25.516 0.861 6.037 1.00 39.19 81 THR A O 1
ATOM 622 N N . GLU A 1 82 ? -26.711 0.800 4.141 1.00 47.88 82 GLU A N 1
ATOM 623 C CA . GLU A 1 82 ? -25.733 1.441 3.267 1.00 47.88 82 GLU A CA 1
ATOM 624 C C . GLU A 1 82 ? -25.357 2.823 3.826 1.00 47.88 82 GLU A C 1
ATOM 626 O O . GLU A 1 82 ? -26.178 3.736 3.854 1.00 47.88 82 GLU A O 1
ATOM 631 N N . SER A 1 83 ? -24.112 2.992 4.266 1.00 42.41 83 SER A N 1
ATOM 632 C CA . SER A 1 83 ? -23.573 4.293 4.663 1.00 42.41 83 SER A CA 1
ATOM 633 C C . SER A 1 83 ? -22.210 4.465 4.011 1.00 42.41 83 SER A C 1
ATOM 635 O O . SER A 1 83 ? -21.190 3.939 4.457 1.00 42.41 83 SER A O 1
ATOM 637 N N . ILE A 1 84 ? -22.214 5.177 2.888 1.00 46.97 84 ILE A N 1
ATOM 638 C CA . ILE A 1 84 ? -21.017 5.663 2.214 1.00 46.97 84 ILE A CA 1
ATOM 639 C C . ILE A 1 84 ? -20.359 6.665 3.170 1.00 46.97 84 ILE A C 1
ATOM 641 O O . ILE A 1 84 ? -20.774 7.822 3.244 1.00 46.97 84 ILE A O 1
ATOM 645 N N . HIS A 1 85 ? -19.331 6.241 3.908 1.00 44.12 85 HIS A N 1
ATOM 646 C CA . HIS A 1 85 ? -18.479 7.154 4.670 1.00 44.12 85 HIS A CA 1
ATOM 647 C C . HIS A 1 85 ? -17.570 7.923 3.705 1.00 44.12 85 HIS A C 1
ATOM 649 O O . HIS A 1 85 ? -16.379 7.652 3.568 1.00 44.12 85 HIS A O 1
ATOM 655 N N . ALA A 1 86 ? -18.144 8.907 3.015 1.00 46.53 86 ALA A N 1
ATOM 656 C CA . ALA A 1 86 ? -17.372 9.969 2.398 1.00 46.53 86 ALA A CA 1
ATOM 657 C C . ALA A 1 86 ? -16.728 10.782 3.530 1.00 46.53 86 ALA A C 1
ATOM 659 O O . ALA A 1 86 ? -17.391 11.572 4.203 1.00 46.53 86 ALA A O 1
ATOM 660 N N . VAL A 1 87 ? -15.434 10.567 3.770 1.00 44.38 87 VAL A N 1
ATOM 661 C CA . VAL A 1 87 ? -14.648 11.428 4.657 1.00 44.38 87 VAL A CA 1
ATOM 662 C C . VAL A 1 87 ? -14.533 12.784 3.968 1.00 44.38 87 VAL A C 1
ATOM 664 O O . VAL A 1 87 ? -13.707 12.992 3.080 1.00 44.38 87 VAL A O 1
ATOM 667 N N . SER A 1 88 ? -15.411 13.714 4.339 1.00 43.66 88 SER A N 1
ATOM 668 C CA . SER A 1 88 ? -15.330 15.090 3.872 1.00 43.66 88 SER A CA 1
ATOM 669 C C . SER A 1 88 ? -14.089 15.738 4.482 1.00 43.66 88 SER A C 1
ATOM 671 O O . SER A 1 88 ? -14.081 16.114 5.656 1.00 43.66 88 SER A O 1
ATOM 673 N N . VAL A 1 89 ? -13.037 15.890 3.681 1.00 48.78 89 VAL A N 1
ATOM 674 C CA . VAL A 1 89 ? -11.967 16.855 3.957 1.00 48.78 89 VAL A CA 1
ATOM 675 C C . VAL A 1 89 ? -12.634 18.225 4.122 1.00 48.78 89 VAL A C 1
ATOM 677 O O . VAL A 1 89 ? -13.447 18.584 3.265 1.00 48.78 89 VAL A O 1
ATOM 680 N N . PRO A 1 90 ? -12.360 18.997 5.191 1.00 47.72 90 PRO A N 1
ATOM 681 C CA . PRO A 1 90 ? -13.008 20.284 5.390 1.00 47.72 90 PRO A CA 1
ATOM 682 C C . PRO A 1 90 ? -12.596 21.225 4.258 1.00 47.72 90 PRO A C 1
ATOM 684 O O . PRO A 1 90 ? -11.526 21.832 4.273 1.00 47.72 90 PRO A O 1
ATOM 687 N N . THR A 1 91 ? -13.452 21.356 3.246 1.00 61.25 91 THR A N 1
ATOM 688 C CA . THR A 1 91 ? -13.321 22.431 2.270 1.00 61.25 91 THR A CA 1
ATOM 689 C C . THR A 1 91 ? -13.512 23.727 3.039 1.00 61.25 91 THR A C 1
ATOM 691 O O . THR A 1 91 ? -14.497 23.836 3.772 1.00 61.25 91 THR A O 1
ATOM 694 N N . LEU A 1 92 ? -12.574 24.676 2.911 1.00 55.31 92 LEU A N 1
ATOM 695 C CA . LEU A 1 92 ? -12.638 25.967 3.600 1.00 55.31 92 LEU A CA 1
ATOM 696 C C . LEU A 1 92 ? -14.079 26.495 3.578 1.00 55.31 92 LEU A C 1
ATOM 698 O O . LEU A 1 92 ? -14.635 26.734 2.503 1.00 55.31 92 LEU A O 1
ATOM 702 N N . ASN A 1 93 ? -14.647 26.660 4.776 1.00 66.31 93 ASN A N 1
ATOM 703 C CA . ASN A 1 93 ? -15.912 27.347 5.026 1.00 66.31 93 ASN A CA 1
ATOM 704 C C . ASN A 1 93 ? -15.966 28.639 4.181 1.00 66.31 93 ASN A C 1
ATOM 706 O O . ASN A 1 93 ? -14.924 29.252 3.934 1.00 66.31 93 ASN A O 1
ATOM 710 N N . GLU A 1 94 ? -17.150 29.068 3.739 1.00 68.25 94 GLU A N 1
ATOM 711 C CA . GLU A 1 94 ? -17.365 30.345 3.039 1.00 68.25 94 GLU A CA 1
ATOM 712 C C . GLU A 1 94 ? -16.597 31.515 3.676 1.00 68.25 94 GLU A C 1
ATOM 714 O O . GLU A 1 94 ? -16.009 32.323 2.958 1.00 68.25 94 GLU A O 1
ATOM 719 N N . TRP A 1 95 ? -16.481 31.545 5.008 1.00 69.00 95 TRP A N 1
ATOM 720 C CA . TRP A 1 95 ? -15.660 32.520 5.738 1.00 69.00 95 TRP A CA 1
ATOM 721 C C . TRP A 1 95 ? -14.154 32.414 5.458 1.00 69.00 95 TRP A C 1
ATOM 723 O O . TRP A 1 95 ? -13.471 33.430 5.344 1.00 69.00 95 TRP A O 1
ATOM 733 N N . GLY A 1 96 ? -13.629 31.199 5.303 1.00 72.25 96 GLY A N 1
ATOM 734 C CA . GLY A 1 96 ? -12.245 30.945 4.906 1.00 72.25 96 GLY A CA 1
ATOM 735 C C . GLY A 1 96 ? -11.970 31.347 3.455 1.00 72.25 96 GLY A C 1
ATOM 736 O O . GLY A 1 96 ? -10.933 31.950 3.176 1.00 72.25 96 GLY A O 1
ATOM 737 N N . LYS A 1 97 ? -12.919 31.099 2.539 1.00 72.69 97 LYS A N 1
ATOM 738 C CA . LYS A 1 97 ? -12.840 31.606 1.157 1.00 72.69 97 LYS A CA 1
ATOM 739 C C . LYS A 1 97 ? -12.897 33.135 1.117 1.00 72.69 97 LYS A C 1
ATOM 741 O O . LYS A 1 97 ? -12.087 33.746 0.425 1.00 72.69 97 LYS A O 1
ATOM 746 N N . LEU A 1 98 ? -13.782 33.755 1.901 1.00 74.88 98 LEU A N 1
ATOM 747 C CA . LEU A 1 98 ? -13.864 35.213 2.052 1.00 74.88 98 LEU A CA 1
ATOM 748 C C . LEU A 1 98 ? -12.548 35.803 2.569 1.00 74.88 98 LEU A C 1
ATOM 750 O O . LEU A 1 98 ? -12.036 36.749 1.973 1.00 74.88 98 LEU A O 1
ATOM 754 N N . LEU A 1 99 ? -11.959 35.221 3.619 1.00 78.19 99 LEU A N 1
ATOM 755 C CA . LEU A 1 99 ? -10.653 35.642 4.139 1.00 78.19 99 LEU A CA 1
ATOM 756 C C . LEU A 1 99 ? -9.548 35.515 3.085 1.00 78.19 99 LEU A C 1
ATOM 758 O O . LEU A 1 99 ? -8.779 36.458 2.893 1.00 78.19 99 LEU A O 1
ATOM 762 N N . PHE A 1 100 ? -9.497 34.398 2.356 1.00 73.38 100 PHE A N 1
ATOM 763 C CA . PHE A 1 100 ? -8.524 34.200 1.281 1.00 73.38 100 PHE A CA 1
ATOM 764 C C . PHE A 1 100 ? -8.685 35.241 0.157 1.00 73.38 100 PHE A C 1
ATOM 766 O O . PHE A 1 100 ? -7.699 35.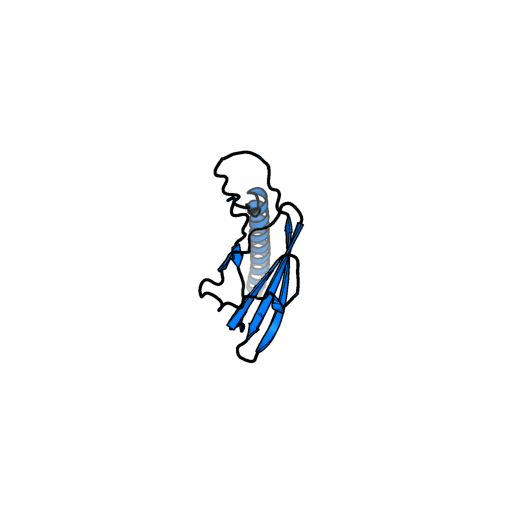827 -0.297 1.00 73.38 100 PHE A O 1
ATOM 773 N N . CYS A 1 101 ? -9.923 35.563 -0.232 1.00 77.81 101 CYS A N 1
ATOM 774 C CA . CYS A 1 101 ? -10.208 36.625 -1.197 1.00 77.81 101 CYS A CA 1
ATOM 775 C C . CYS A 1 101 ? -9.802 38.016 -0.684 1.00 77.81 101 CYS A C 1
ATOM 777 O O . CYS A 1 101 ? -9.205 38.783 -1.441 1.00 77.81 101 CYS A O 1
ATOM 779 N N . PHE A 1 102 ? -10.061 38.349 0.586 1.00 80.12 102 PHE A N 1
ATOM 780 C CA . PHE A 1 102 ? -9.633 39.630 1.161 1.00 80.12 102 PHE A CA 1
ATOM 781 C C . PHE A 1 102 ? -8.111 39.782 1.168 1.00 80.12 102 PHE A C 1
ATOM 783 O O . PHE A 1 102 ? -7.608 40.860 0.845 1.00 80.12 102 PHE A O 1
ATOM 790 N N . VAL A 1 103 ? -7.373 38.710 1.465 1.00 82.12 103 VAL A N 1
ATOM 791 C CA . VAL A 1 103 ? -5.906 38.715 1.407 1.00 82.12 103 VAL A CA 1
ATOM 792 C C . VAL A 1 103 ? -5.425 38.976 -0.025 1.00 82.12 103 VAL A C 1
ATOM 794 O O . VAL A 1 103 ? -4.620 39.884 -0.240 1.00 82.12 103 VAL A O 1
ATOM 797 N N . LEU A 1 104 ? -5.962 38.269 -1.025 1.00 77.75 104 LEU A N 1
ATOM 798 C CA . LEU A 1 104 ? -5.582 38.464 -2.434 1.00 77.75 104 LEU A CA 1
ATOM 799 C C . LEU A 1 104 ? -5.917 39.869 -2.964 1.00 77.75 104 LEU A C 1
ATOM 801 O O . LEU A 1 104 ? -5.110 40.484 -3.674 1.00 77.75 104 LEU A O 1
ATOM 805 N N . LEU A 1 105 ? -7.083 40.408 -2.600 1.00 77.94 105 LEU A N 1
ATOM 806 C CA . LEU A 1 105 ? -7.479 41.765 -2.979 1.00 77.94 105 LEU A CA 1
ATOM 807 C C . LEU A 1 105 ? -6.624 42.821 -2.263 1.00 77.94 105 LEU A C 1
ATOM 809 O O . LEU A 1 105 ? -6.218 43.800 -2.890 1.00 77.94 105 LEU A O 1
ATOM 813 N N . GLY A 1 106 ? -6.277 42.601 -0.992 1.00 74.81 106 GLY A N 1
ATOM 814 C CA . GLY A 1 106 ? -5.379 43.466 -0.227 1.00 74.81 106 GLY A CA 1
ATOM 815 C C . GLY A 1 106 ? -3.977 43.546 -0.838 1.00 74.81 106 GLY A C 1
ATOM 816 O O . GLY A 1 106 ? -3.470 44.647 -1.073 1.00 74.81 106 GLY A O 1
ATOM 817 N N . PHE A 1 107 ? -3.376 42.403 -1.187 1.00 72.12 107 PHE A N 1
ATOM 818 C CA . PHE A 1 107 ? -2.085 42.366 -1.887 1.00 72.12 107 PHE A CA 1
ATOM 819 C C . PHE A 1 107 ? -2.147 43.071 -3.246 1.00 72.12 107 PHE A C 1
ATOM 821 O O . PHE A 1 107 ? -1.246 43.848 -3.576 1.00 72.12 107 PHE A O 1
ATOM 828 N N . SER A 1 108 ? -3.232 42.879 -4.000 1.00 71.19 108 SER A N 1
ATOM 829 C CA . SER A 1 108 ? -3.440 43.566 -5.280 1.00 71.19 108 SER A CA 1
ATOM 830 C C . SER A 1 108 ? -3.534 45.085 -5.106 1.00 71.19 108 SER A C 1
ATOM 832 O O . SER A 1 108 ? -2.911 45.838 -5.858 1.00 71.19 108 SER A O 1
ATOM 834 N N . PHE A 1 109 ? -4.238 45.561 -4.075 1.00 67.44 109 PHE A N 1
ATOM 835 C CA . PHE A 1 109 ? -4.368 46.993 -3.796 1.00 67.44 109 PHE A CA 1
ATOM 836 C C . PHE A 1 109 ? -3.033 47.620 -3.366 1.00 67.44 109 PHE A C 1
ATOM 838 O O . PHE A 1 109 ? -2.679 48.704 -3.837 1.00 67.44 109 PHE A O 1
ATOM 845 N N . ILE A 1 110 ? -2.246 46.920 -2.540 1.00 68.19 110 ILE A N 1
ATOM 846 C CA . ILE A 1 110 ? -0.890 47.344 -2.152 1.00 68.19 110 ILE A CA 1
ATOM 847 C C . ILE A 1 11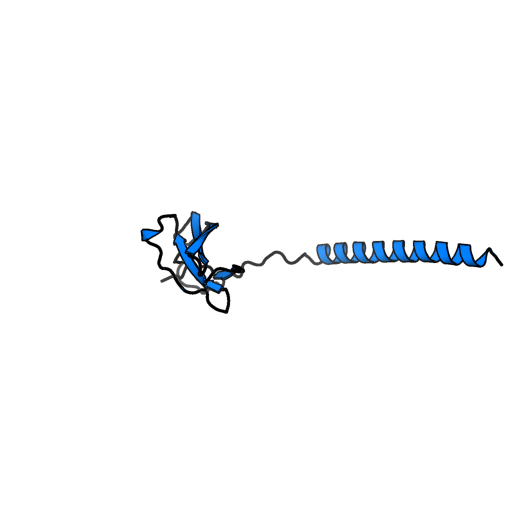0 ? 0.026 47.406 -3.382 1.00 68.19 110 ILE A C 1
ATOM 849 O O . ILE A 1 110 ? 0.770 48.377 -3.553 1.00 68.19 110 ILE A O 1
ATOM 853 N N . HIS A 1 111 ? -0.052 46.416 -4.273 1.00 61.94 111 HIS A N 1
ATOM 854 C CA . HIS A 1 111 ? 0.734 46.386 -5.505 1.00 61.94 111 HIS A CA 1
ATOM 855 C C . HIS A 1 111 ? 0.361 47.538 -6.456 1.00 61.94 111 HIS A C 1
ATOM 857 O O . HIS A 1 111 ? 1.238 48.237 -6.972 1.00 61.94 111 HIS A O 1
ATOM 863 N N . ILE A 1 112 ? -0.936 47.816 -6.627 1.00 65.56 112 ILE A N 1
ATOM 864 C CA . ILE A 1 112 ? -1.431 48.937 -7.444 1.00 65.56 112 ILE A CA 1
ATOM 865 C C . ILE A 1 112 ? -0.998 50.291 -6.855 1.00 65.56 112 ILE A C 1
ATOM 867 O O . ILE A 1 112 ? -0.562 51.173 -7.599 1.00 65.56 112 ILE A O 1
ATOM 871 N N . GLN A 1 113 ? -1.058 50.467 -5.531 1.00 67.31 113 GLN A N 1
ATOM 872 C CA . GLN A 1 113 ? -0.588 51.690 -4.865 1.00 67.31 113 GLN A CA 1
ATOM 873 C C . GLN A 1 113 ? 0.927 51.892 -5.018 1.00 67.31 113 GLN A C 1
ATOM 875 O O . GLN A 1 113 ? 1.379 53.020 -5.242 1.00 67.31 113 GLN A O 1
ATOM 880 N N . ARG A 1 114 ? 1.724 50.814 -4.963 1.00 59.31 114 ARG A N 1
ATOM 881 C CA . ARG A 1 114 ? 3.166 50.886 -5.250 1.00 59.31 114 ARG A CA 1
ATOM 882 C C . ARG A 1 114 ? 3.418 51.349 -6.685 1.00 59.31 114 ARG A C 1
ATOM 884 O O . ARG A 1 114 ? 4.180 52.295 -6.866 1.00 59.31 114 ARG A O 1
ATOM 891 N N . ASN A 1 115 ? 2.730 50.788 -7.680 1.00 58.38 115 ASN A N 1
ATOM 892 C CA . ASN A 1 115 ? 2.905 51.194 -9.082 1.00 58.38 115 ASN A CA 1
ATOM 893 C C . ASN A 1 115 ? 2.493 52.650 -9.362 1.00 58.38 115 ASN A C 1
ATOM 895 O O . ASN A 1 115 ? 3.184 53.349 -10.106 1.00 58.38 115 ASN A O 1
ATOM 899 N N . LYS A 1 116 ? 1.431 53.159 -8.724 1.00 57.59 116 LYS A N 1
ATOM 900 C CA . LYS A 1 116 ? 1.040 54.576 -8.862 1.00 57.59 116 LYS A CA 1
ATOM 901 C C . LYS A 1 116 ? 2.102 55.543 -8.319 1.00 57.59 116 LYS A C 1
ATOM 903 O O . LYS A 1 116 ? 2.317 56.596 -8.919 1.00 57.59 116 LYS A O 1
ATOM 908 N N . LYS A 1 117 ? 2.817 55.187 -7.241 1.00 55.66 117 LYS A N 1
ATOM 909 C CA . LYS A 1 117 ? 3.946 55.993 -6.733 1.00 55.66 117 LYS A CA 1
ATOM 910 C C . LYS A 1 117 ? 5.115 56.057 -7.721 1.00 55.66 117 LYS A C 1
ATOM 912 O O . LYS A 1 117 ? 5.725 57.117 -7.845 1.00 55.66 117 LYS A O 1
ATOM 917 N N . TYR A 1 118 ? 5.405 54.976 -8.448 1.00 55.59 118 TYR A N 1
ATOM 918 C CA . TYR A 1 118 ? 6.449 54.986 -9.482 1.00 55.59 118 TYR A CA 1
ATOM 919 C C . TYR A 1 118 ? 6.064 55.861 -10.681 1.00 55.59 118 TYR A C 1
ATOM 921 O O . TYR A 1 118 ? 6.886 56.655 -11.137 1.00 55.59 118 TYR A O 1
ATOM 929 N N . LEU A 1 119 ? 4.807 55.810 -11.134 1.00 53.91 119 LEU A N 1
ATOM 930 C CA . LEU A 1 119 ? 4.344 56.636 -12.257 1.00 53.91 119 LEU A CA 1
ATOM 931 C C . LEU A 1 119 ? 4.319 58.141 -11.913 1.00 53.91 119 LEU A C 1
ATOM 933 O O . LEU A 1 119 ? 4.750 58.971 -12.712 1.00 53.91 119 LEU A O 1
ATOM 937 N N . GLY A 1 120 ? 3.903 58.499 -10.692 1.00 55.28 120 GLY A N 1
ATOM 938 C CA . GLY A 1 120 ? 3.906 59.891 -10.221 1.00 55.28 120 GLY A CA 1
ATOM 939 C C . GLY A 1 120 ? 5.306 60.498 -10.045 1.00 55.28 120 GLY A C 1
ATOM 940 O O . GLY A 1 120 ? 5.461 61.716 -10.137 1.00 55.28 120 GLY A O 1
ATOM 941 N N . MET A 1 121 ? 6.339 59.674 -9.830 1.00 54.66 121 MET A N 1
ATOM 942 C CA . MET A 1 121 ? 7.734 60.133 -9.776 1.00 54.66 121 MET A CA 1
ATOM 943 C C . MET A 1 121 ? 8.346 60.357 -11.166 1.00 54.66 121 MET A C 1
ATOM 945 O O . MET A 1 121 ? 9.200 61.231 -11.311 1.00 54.66 121 MET A O 1
ATOM 949 N N . VAL A 1 122 ? 7.892 59.630 -12.193 1.00 55.97 122 VAL A N 1
ATOM 950 C CA . VAL A 1 122 ? 8.348 59.822 -13.583 1.00 55.97 122 VAL A CA 1
ATOM 951 C C . VAL A 1 122 ? 7.764 61.105 -14.184 1.00 55.97 122 VAL A C 1
ATOM 953 O O . VAL A 1 122 ? 8.449 61.813 -14.916 1.00 55.97 122 VAL A O 1
ATOM 956 N N . GLN A 1 123 ? 6.533 61.468 -13.820 1.00 53.31 123 GLN A N 1
ATOM 957 C CA . GLN A 1 123 ? 5.855 62.642 -14.381 1.00 53.31 123 GLN A CA 1
ATOM 958 C C . GLN A 1 123 ? 6.317 63.987 -13.780 1.00 53.31 123 GLN A C 1
ATOM 960 O O . GLN A 1 123 ? 6.042 65.031 -14.359 1.00 53.31 123 GLN A O 1
ATOM 965 N N . LYS A 1 124 ? 7.056 63.981 -12.658 1.00 52.44 124 LYS A N 1
ATOM 966 C CA . LYS A 1 124 ? 7.678 65.183 -12.056 1.00 52.44 124 LYS A CA 1
ATOM 967 C C . LYS A 1 124 ? 9.097 65.487 -12.571 1.00 52.44 124 LYS A C 1
ATOM 969 O O . LYS A 1 124 ? 9.735 66.403 -12.061 1.00 52.44 124 LYS A O 1
ATOM 974 N N . ARG A 1 125 ? 9.613 64.717 -13.539 1.00 56.44 125 ARG A N 1
ATOM 975 C CA . ARG A 1 125 ? 10.931 64.927 -14.175 1.00 56.44 125 ARG A CA 1
ATOM 976 C C . ARG A 1 125 ? 10.812 65.247 -15.673 1.00 56.44 125 ARG A C 1
ATOM 978 O O . ARG A 1 125 ? 11.528 64.668 -16.488 1.00 56.44 125 ARG A O 1
ATOM 985 N N . LYS A 1 126 ? 9.895 66.140 -16.030 1.00 44.53 126 LYS A N 1
ATOM 986 C CA . LYS A 1 126 ? 9.897 66.861 -17.306 1.00 44.53 126 LYS A CA 1
ATOM 987 C C . LYS A 1 126 ? 9.649 68.332 -17.037 1.00 44.53 126 LYS A C 1
ATOM 989 O O . LYS A 1 126 ? 8.838 68.605 -16.126 1.00 44.53 126 LYS A O 1
#

Organism: NCBI:txid890399

Secondary structure (DSSP, 8-state):
------EEE---SS-SEEEEEES---GGG---EEPPTT-EEEPPPPPSEEEEEEEEEE-TT--EEEEEEEEEE--------------------HHHHHHHHHHHHHHHHHHHHHHHHHHHHHTT--

Sequence (126 aa):
TTNNSIELTMEPSDADQICILLNTTNQETCNWQTIPESRTLISPTLSTGNNQIHVLFKDMAGNMNQASHNVECNLSEDEATESIHAVSVPTLNEWGKLLFCFVLLGFSFIHIQRNKKYLGMVQKRK

Foldseek 3Di:
DPQQKDKDADDDPAFQWKFKDKPDPPCVVTDIDGQDPRSIDIHHRDDAAKIKIKMWTAGPVGDIDIDIDIDHDHDDPDDDDDDDPPPDDPDDDPVRVVVVVVVVVVVVVVVVVVVVVVVVVVVVPD